Protein AF-A0A946IA79-F1 (afdb_monomer)

Secondary structure (DSSP, 8-state):
-HHHHHHHHTT---SPPTT--HHHHHHHHHTSTT-SSSPPPEEEEEETTEEEEE----HHHHHHHHHHHHT-

pLDDT: mean 80.09, std 11.68, range [46.25, 93.75]

Radius of gyration: 13.77 Å; Cα contacts (8 Å, |Δi|>4): 53; chains: 1; bounding box: 30×29×33 Å

Nearest PDB structures (foldseek):
  3zok-assembly2_D  TM=9.217E-01  e=6.165E-03  Actinidia chinensis
  6lla-assembly1_A  TM=8.311E-01  e=5.014E-03  Providencia alcalifaciens F90-2004
  6lk2-assembly2_B  TM=8.423E-01  e=5.755E-03  Providencia alcalifaciens F90-2004
  6lk2-assembly1_A  TM=8.398E-01  e=1.069E-02  Providencia alcalifaciens F90-2004

Solvent-accessible surface area (backbone atoms only — not comparable to full-atom values): 4592 Å² total; per-residue (Å²): 106,74,70,58,55,52,38,49,75,71,73,43,84,89,67,65,66,81,85,47,46,45,66,56,52,49,58,56,54,69,67,45,98,65,56,75,88,83,42,66,70,43,81,45,74,80,46,94,97,40,71,45,83,44,68,84,73,63,66,67,59,53,49,51,54,37,47,66,50,39,76,93

Foldseek 3Di:
DVVVVVCVVVVHDPADDAPQALVNVVVVQQPPPPDDPRFRWDFDDPDVVDTDIDRDDDPVVSNVVRHVRRVD

Mean predicted aligned error: 7.01 Å

Sequence (72 aa):
DRTRSLLLSVNLPVAPPQGMTADDFLKHMSVDKKVVGGKIRLVLLHALGCAKLVEDYPEEVLLQVLNEFSTI

Structure (mmCIF, N/CA/C/O backbone):
data_AF-A0A946IA79-F1
#
_entry.id   AF-A0A946IA79-F1
#
loop_
_atom_site.group_PDB
_atom_site.id
_atom_site.type_symbol
_atom_site.label_atom_id
_atom_site.label_alt_id
_atom_site.label_comp_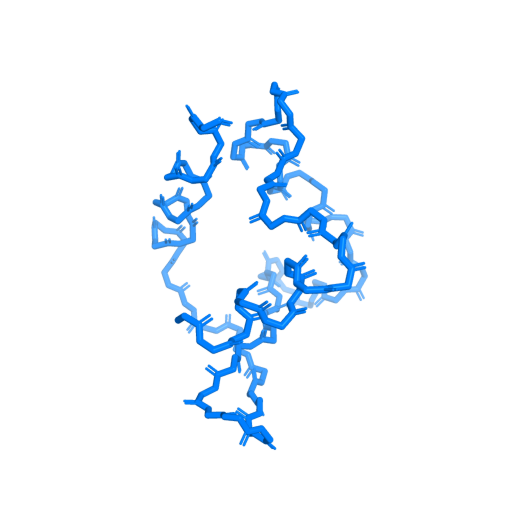id
_atom_site.label_asym_id
_atom_site.label_entity_id
_atom_site.label_seq_id
_atom_site.pdbx_PDB_ins_code
_atom_site.Cartn_x
_atom_site.Cartn_y
_atom_site.Cartn_z
_atom_site.occupancy
_atom_site.B_iso_or_equiv
_atom_site.auth_seq_id
_atom_site.auth_comp_id
_atom_site.auth_asym_id
_atom_site.auth_atom_id
_atom_site.pdbx_PDB_model_num
ATOM 1 N N . ASP A 1 1 ? 2.083 -0.158 -14.748 1.00 77.56 1 ASP A N 1
ATOM 2 C CA . ASP A 1 1 ? 1.583 -1.358 -15.471 1.00 77.56 1 ASP A CA 1
ATOM 3 C C . ASP A 1 1 ? 2.471 -2.591 -15.442 1.00 77.56 1 ASP A C 1
ATOM 5 O O . ASP A 1 1 ? 1.974 -3.630 -15.037 1.00 77.56 1 ASP A O 1
ATOM 9 N N . ARG A 1 2 ? 3.763 -2.528 -15.801 1.00 86.81 2 ARG A N 1
ATOM 10 C CA . ARG A 1 2 ? 4.627 -3.732 -15.905 1.00 86.81 2 ARG A CA 1
ATOM 11 C C . ARG A 1 2 ? 4.566 -4.679 -14.693 1.00 86.81 2 ARG A C 1
ATOM 13 O O . ARG A 1 2 ? 4.396 -5.879 -14.878 1.00 86.81 2 ARG A O 1
ATOM 20 N N . THR A 1 3 ? 4.656 -4.150 -13.469 1.00 86.81 3 THR A N 1
ATOM 21 C CA . THR A 1 3 ? 4.551 -4.953 -12.234 1.00 86.81 3 THR 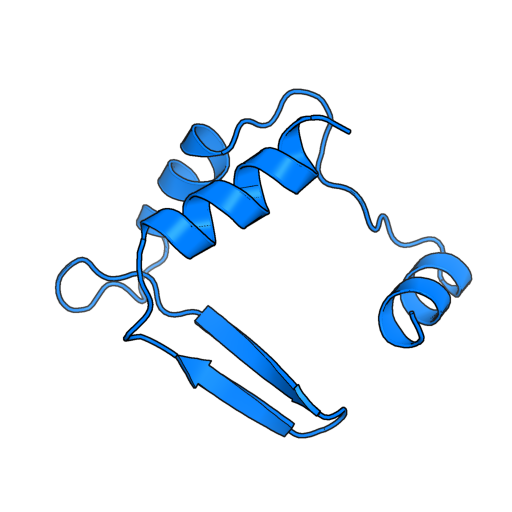A CA 1
ATOM 22 C C . THR A 1 3 ? 3.173 -5.598 -12.089 1.00 86.81 3 THR A C 1
ATOM 24 O O . THR A 1 3 ? 3.079 -6.780 -11.780 1.00 86.81 3 THR A O 1
ATOM 27 N N . ARG A 1 4 ? 2.100 -4.850 -12.376 1.00 86.88 4 ARG A N 1
ATOM 28 C CA . ARG A 1 4 ? 0.718 -5.344 -12.317 1.00 86.88 4 ARG A CA 1
ATOM 29 C C . ARG A 1 4 ? 0.490 -6.471 -13.323 1.00 86.88 4 ARG A C 1
ATOM 31 O O . ARG A 1 4 ? -0.058 -7.502 -12.958 1.00 86.88 4 ARG A O 1
ATOM 38 N N . SER A 1 5 ? 0.956 -6.303 -14.561 1.00 90.00 5 SER A N 1
ATOM 39 C CA . SER A 1 5 ? 0.855 -7.329 -15.606 1.00 90.00 5 SER A CA 1
ATOM 40 C C . SER A 1 5 ? 1.601 -8.609 -15.233 1.00 90.00 5 SER A C 1
ATOM 42 O O . SER A 1 5 ? 1.091 -9.696 -15.483 1.00 90.00 5 SER A O 1
ATOM 44 N N . LEU A 1 6 ? 2.773 -8.493 -14.599 1.00 89.56 6 LEU A N 1
ATOM 45 C CA . LEU A 1 6 ? 3.521 -9.655 -14.121 1.00 89.56 6 LEU A CA 1
ATOM 46 C C . LEU A 1 6 ? 2.746 -10.403 -13.030 1.00 89.56 6 LEU A C 1
ATOM 48 O O . LEU A 1 6 ? 2.577 -11.612 -13.143 1.00 89.56 6 LEU A O 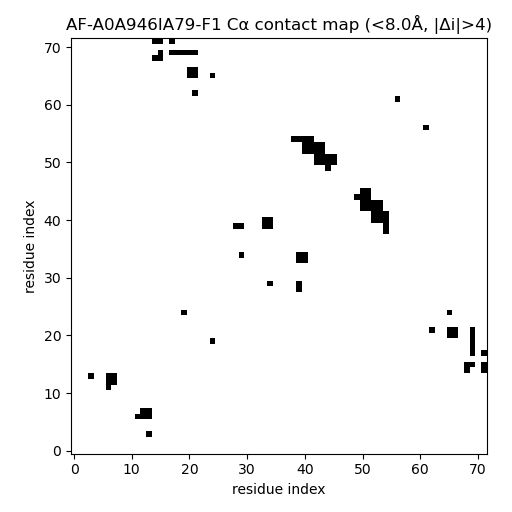1
ATOM 52 N N . LEU A 1 7 ? 2.224 -9.693 -12.026 1.00 89.56 7 LEU A N 1
ATOM 53 C CA . LEU A 1 7 ? 1.422 -10.299 -10.956 1.00 89.56 7 LEU A CA 1
ATOM 54 C C . LEU A 1 7 ? 0.176 -11.003 -11.515 1.00 89.56 7 LEU A C 1
ATOM 56 O O . LEU A 1 7 ? -0.087 -12.151 -11.167 1.00 89.56 7 LEU A O 1
ATOM 60 N N . LEU A 1 8 ? -0.528 -10.369 -12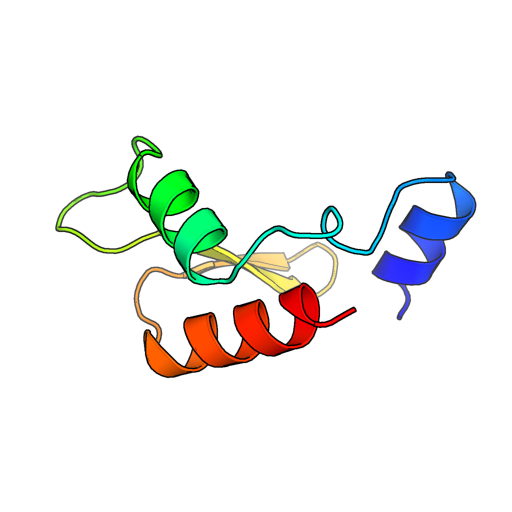.456 1.00 91.38 8 LEU A N 1
ATOM 61 C CA . LEU A 1 8 ? -1.679 -10.975 -13.129 1.00 91.38 8 LEU A CA 1
ATOM 62 C C . LEU A 1 8 ? -1.298 -12.214 -13.953 1.00 91.38 8 LEU A C 1
ATOM 64 O O . LEU A 1 8 ? -2.030 -13.197 -13.931 1.00 91.38 8 LEU A O 1
ATOM 68 N N . SER A 1 9 ? -0.146 -12.211 -14.634 1.00 91.88 9 SER A N 1
ATOM 69 C CA . SER A 1 9 ? 0.307 -13.375 -15.417 1.00 91.88 9 SER A CA 1
ATOM 70 C C . SER A 1 9 ? 0.607 -14.612 -14.566 1.00 91.88 9 SER A C 1
ATOM 72 O O . SER A 1 9 ? 0.557 -15.729 -15.075 1.00 91.88 9 SER A O 1
ATOM 74 N N . VAL A 1 10 ? 0.882 -14.421 -13.273 1.00 93.75 10 VAL A N 1
ATOM 75 C CA . VAL A 1 10 ? 1.084 -15.507 -12.305 1.00 93.75 10 VAL A CA 1
ATOM 76 C C . VAL A 1 10 ? -0.143 -15.729 -11.412 1.00 93.75 10 VAL A C 1
ATOM 78 O O . VAL A 1 10 ? -0.038 -16.385 -10.380 1.00 93.75 10 VAL A O 1
ATOM 81 N N . ASN A 1 11 ? -1.309 -15.203 -11.810 1.00 89.31 11 ASN A N 1
ATOM 82 C CA . ASN A 1 11 ? -2.586 -15.303 -11.093 1.00 89.31 11 ASN A CA 1
ATOM 83 C C . ASN A 1 11 ? -2.553 -14.759 -9.654 1.00 89.31 11 ASN A C 1
ATOM 85 O O . ASN A 1 11 ? -3.298 -15.229 -8.793 1.00 89.31 11 ASN A O 1
ATOM 89 N N . LEU A 1 12 ? -1.706 -13.764 -9.375 1.00 90.44 12 LEU A N 1
ATOM 90 C CA . LEU A 1 12 ? -1.705 -13.087 -8.082 1.00 90.44 12 LEU A CA 1
ATOM 91 C C . LEU A 1 12 ? -2.743 -11.955 -8.054 1.00 90.44 12 LEU A C 1
ATOM 93 O O . LEU A 1 12 ? -2.864 -11.205 -9.031 1.00 90.44 12 LEU A O 1
ATOM 97 N N . PRO A 1 13 ? -3.472 -11.791 -6.934 1.00 87.19 13 PRO A N 1
ATOM 98 C CA . PRO A 1 13 ? -4.408 -10.689 -6.770 1.00 87.19 13 PRO A CA 1
ATOM 99 C C . PRO A 1 13 ? -3.654 -9.355 -6.743 1.00 87.19 13 PRO A C 1
ATOM 101 O O . PRO A 1 13 ? -2.637 -9.206 -6.068 1.00 87.19 13 PRO A O 1
ATOM 104 N N . VAL A 1 14 ? -4.166 -8.377 -7.490 1.00 86.25 14 VAL A N 1
ATOM 105 C CA . VAL A 1 14 ? -3.619 -7.006 -7.567 1.00 86.25 14 VAL A CA 1
ATOM 106 C C . VAL A 1 14 ? -4.550 -5.961 -6.951 1.00 86.25 14 VAL A C 1
ATOM 108 O O . VAL A 1 14 ? -4.271 -4.770 -7.043 1.00 86.25 14 VAL A O 1
ATOM 111 N N . ALA A 1 15 ? -5.661 -6.408 -6.372 1.00 83.94 15 ALA A N 1
ATOM 112 C CA . ALA A 1 15 ? -6.630 -5.591 -5.658 1.00 83.94 15 ALA A CA 1
ATOM 113 C C . ALA A 1 15 ? -6.681 -6.043 -4.190 1.00 83.94 15 ALA A C 1
ATOM 115 O O . ALA A 1 15 ? -6.429 -7.225 -3.915 1.00 83.94 15 ALA A O 1
ATOM 116 N N . PRO A 1 16 ? -6.969 -5.127 -3.255 1.00 83.31 16 PRO A N 1
ATOM 117 C CA . PRO A 1 16 ? -7.171 -5.489 -1.860 1.00 83.31 16 PRO A CA 1
ATOM 118 C C . PRO A 1 16 ? -8.424 -6.368 -1.666 1.00 83.31 16 PRO A C 1
ATOM 120 O O . PRO A 1 16 ? -9.262 -6.467 -2.564 1.00 83.31 16 PRO A O 1
ATOM 123 N N . PRO A 1 17 ? -8.566 -7.029 -0.502 1.00 83.56 17 PRO A N 1
ATOM 124 C CA . PRO A 1 17 ? -9.768 -7.789 -0.171 1.00 83.56 17 PRO A CA 1
ATOM 125 C C . PRO A 1 17 ? -11.008 -6.888 -0.114 1.00 83.56 17 PRO A C 1
ATOM 127 O O . PRO A 1 17 ? -10.959 -5.801 0.463 1.00 83.56 17 PRO A O 1
ATOM 130 N N . GLN A 1 18 ? -12.135 -7.371 -0.647 1.00 78.69 18 GLN A N 1
ATOM 131 C CA . GLN A 1 18 ? -13.410 -6.654 -0.567 1.00 78.69 18 GLN A CA 1
ATOM 132 C C . GLN A 1 18 ? -13.817 -6.413 0.891 1.00 78.69 18 GLN A C 1
ATOM 134 O O . GLN A 1 18 ? -13.805 -7.333 1.711 1.00 78.69 18 GLN A O 1
ATOM 139 N N . GLY A 1 19 ? -14.207 -5.173 1.194 1.00 78.69 19 GLY A N 1
ATOM 140 C CA . GLY A 1 19 ? -14.666 -4.761 2.523 1.00 78.69 19 GLY A CA 1
ATOM 141 C C . GLY A 1 19 ? -13.562 -4.305 3.478 1.00 78.69 19 GLY A C 1
ATOM 142 O O . GLY A 1 19 ? -13.873 -3.977 4.619 1.00 78.69 19 GLY A O 1
ATOM 143 N N . MET A 1 20 ? -12.300 -4.261 3.039 1.00 82.38 20 MET A N 1
ATOM 144 C CA . MET A 1 20 ? -11.207 -3.708 3.837 1.00 82.38 20 MET A CA 1
ATOM 145 C C . MET A 1 20 ? -11.113 -2.190 3.645 1.00 82.38 20 MET A C 1
ATOM 147 O O . MET A 1 20 ? -10.902 -1.719 2.529 1.00 82.38 20 MET A O 1
ATOM 151 N N . THR A 1 21 ? -11.259 -1.423 4.727 1.00 84.88 21 THR A N 1
ATOM 152 C CA . THR A 1 21 ? -11.221 0.049 4.691 1.00 84.88 21 THR A CA 1
ATOM 153 C C . THR A 1 21 ? -9.806 0.596 4.883 1.00 84.88 21 THR A C 1
ATOM 155 O O . THR A 1 21 ? -8.925 -0.095 5.401 1.00 84.88 21 THR A O 1
ATOM 158 N N . ALA A 1 22 ? -9.570 1.858 4.504 1.00 83.50 22 ALA A N 1
ATOM 159 C CA . ALA A 1 22 ? -8.297 2.535 4.765 1.00 83.50 22 ALA A CA 1
ATOM 160 C C . ALA A 1 22 ? -7.916 2.526 6.261 1.00 83.50 22 ALA A C 1
ATOM 162 O O . ALA A 1 22 ? -6.746 2.324 6.591 1.00 83.50 22 ALA A O 1
ATOM 163 N N . ASP A 1 23 ? -8.897 2.657 7.159 1.00 82.62 23 ASP A N 1
ATOM 164 C CA . ASP A 1 23 ? -8.688 2.565 8.607 1.00 82.62 23 ASP A CA 1
ATOM 165 C C . ASP A 1 23 ? -8.238 1.164 9.043 1.00 82.62 23 ASP A C 1
ATOM 167 O O . ASP A 1 23 ? -7.352 1.034 9.892 1.00 82.62 23 ASP A O 1
ATOM 171 N N . ASP A 1 24 ? -8.780 0.103 8.433 1.00 83.06 24 ASP A N 1
ATOM 172 C CA . ASP A 1 24 ? -8.337 -1.270 8.695 1.00 83.06 24 ASP A CA 1
ATOM 173 C C . ASP A 1 24 ? -6.880 -1.467 8.259 1.00 83.06 24 ASP A C 1
ATOM 175 O O . ASP A 1 24 ? -6.075 -2.038 9.004 1.00 83.06 24 ASP A O 1
ATOM 179 N N . PHE A 1 25 ? -6.503 -0.940 7.087 1.00 82.75 25 PHE A N 1
ATOM 180 C CA . PHE A 1 25 ? -5.113 -0.949 6.623 1.00 82.75 25 PHE A CA 1
ATOM 181 C C . PHE A 1 25 ? -4.191 -0.237 7.608 1.00 82.75 25 PHE A C 1
ATOM 183 O O . PHE A 1 25 ? -3.191 -0.818 8.032 1.00 82.75 25 PHE A O 1
ATOM 190 N N . LEU A 1 26 ? -4.537 0.986 8.013 1.00 80.06 26 LEU A N 1
ATOM 191 C CA . LEU A 1 26 ? -3.737 1.759 8.959 1.00 80.06 26 LEU A CA 1
ATOM 192 C C . LEU A 1 26 ? -3.611 1.053 10.304 1.00 80.06 26 LEU A C 1
ATOM 194 O O . LEU A 1 26 ? -2.508 0.959 10.844 1.00 80.06 26 LEU A O 1
ATOM 198 N N . LYS A 1 27 ? -4.703 0.492 10.826 1.00 80.25 27 LYS A N 1
ATOM 199 C CA . LYS A 1 27 ? -4.696 -0.253 12.085 1.00 80.25 27 LYS A CA 1
ATOM 200 C C . LYS A 1 27 ? -3.748 -1.446 12.021 1.00 80.25 27 LYS A C 1
ATOM 202 O O . LYS A 1 27 ? -2.981 -1.653 12.956 1.00 80.25 27 LYS A O 1
ATOM 207 N N . HIS A 1 28 ? -3.752 -2.203 10.925 1.00 80.25 28 HIS A N 1
ATOM 208 C CA . HIS A 1 28 ? -2.836 -3.331 10.749 1.00 80.25 28 HIS A CA 1
ATOM 209 C C . HIS A 1 28 ? -1.382 -2.892 10.540 1.00 80.25 28 HIS A C 1
ATOM 211 O O . HIS A 1 28 ? -0.480 -3.479 11.135 1.00 80.25 28 HIS A O 1
ATOM 217 N N . MET A 1 29 ? -1.145 -1.838 9.756 1.00 77.19 29 MET A N 1
ATOM 218 C CA . MET A 1 29 ? 0.198 -1.292 9.524 1.00 77.19 29 MET A CA 1
ATOM 219 C C . MET A 1 29 ? 0.814 -0.687 10.795 1.00 77.19 29 MET A C 1
ATOM 221 O O . MET A 1 29 ? 2.024 -0.770 10.989 1.00 77.19 29 MET A O 1
ATOM 225 N N . SER A 1 30 ? -0.011 -0.134 11.689 1.00 67.25 30 SER A N 1
ATOM 226 C CA . SER A 1 30 ? 0.413 0.458 12.969 1.00 67.25 30 SER A CA 1
ATOM 227 C C . SER A 1 30 ? 0.919 -0.571 13.985 1.00 67.25 30 SER A C 1
ATOM 229 O O . SER A 1 30 ? 1.651 -0.218 14.907 1.00 67.25 30 SER A O 1
ATOM 231 N N . VAL A 1 31 ? 0.530 -1.843 13.836 1.00 59.12 31 VAL A N 1
ATOM 232 C CA . VAL A 1 31 ? 0.938 -2.943 14.729 1.00 59.12 31 VAL A CA 1
ATOM 233 C C . VAL A 1 31 ? 2.284 -3.551 14.296 1.00 59.12 31 VAL A C 1
ATOM 235 O O . VAL A 1 31 ? 2.905 -4.286 15.066 1.00 59.12 31 VAL A O 1
ATOM 238 N N . ASP A 1 32 ? 2.785 -3.224 13.097 1.00 60.47 32 ASP A N 1
ATOM 239 C CA . ASP A 1 32 ? 4.073 -3.728 12.620 1.00 60.47 32 ASP A CA 1
ATOM 240 C C . ASP A 1 32 ? 5.240 -3.122 13.422 1.00 60.47 32 ASP A C 1
ATOM 242 O O . ASP A 1 32 ? 5.362 -1.909 13.613 1.00 60.47 32 ASP A O 1
ATOM 246 N N . LYS A 1 33 ? 6.147 -3.983 13.896 1.00 52.91 33 LYS A N 1
ATOM 247 C CA . LYS A 1 33 ? 7.255 -3.677 14.826 1.00 52.91 33 LYS A CA 1
ATOM 248 C C . LYS A 1 33 ? 8.397 -2.854 14.188 1.00 52.91 33 LYS A C 1
ATOM 250 O O . LYS A 1 33 ? 9.563 -2.995 14.554 1.00 52.91 33 LYS A O 1
ATOM 255 N N . LYS A 1 34 ? 8.082 -1.988 13.223 1.00 50.47 34 LYS A N 1
ATOM 256 C CA . LYS A 1 34 ? 8.972 -0.972 12.642 1.00 50.47 34 LYS A CA 1
ATOM 257 C C . LYS A 1 34 ? 8.600 0.451 13.054 1.00 50.47 34 LYS A C 1
ATOM 259 O O . LYS A 1 34 ? 9.283 1.382 12.642 1.00 50.47 34 LYS A O 1
ATOM 264 N N . VAL A 1 35 ? 7.608 0.648 13.914 1.00 51.56 35 VAL A N 1
ATOM 265 C CA . VAL A 1 35 ? 7.299 1.960 14.491 1.00 51.56 35 VAL A CA 1
ATOM 266 C C . VAL A 1 35 ? 8.374 2.346 15.518 1.00 51.56 35 VAL A C 1
ATOM 268 O O . VAL A 1 35 ? 8.322 1.957 16.680 1.00 51.56 35 VAL A O 1
ATOM 271 N N . VAL A 1 36 ? 9.380 3.115 15.098 1.00 46.25 36 VAL A N 1
ATOM 272 C CA . VAL A 1 36 ? 10.217 3.896 16.022 1.00 46.25 36 VAL A CA 1
ATOM 273 C C . VAL A 1 36 ? 9.680 5.321 15.945 1.00 46.25 36 VAL A C 1
ATOM 275 O O . VAL A 1 36 ? 9.872 5.992 14.941 1.00 46.25 36 VAL A O 1
ATOM 278 N N . GLY A 1 37 ? 8.937 5.756 16.966 1.00 53.44 37 GLY A N 1
ATOM 279 C CA . GLY A 1 37 ? 8.426 7.132 17.056 1.00 53.44 37 GLY A CA 1
ATOM 280 C C . GLY A 1 37 ? 7.056 7.410 16.418 1.00 53.44 37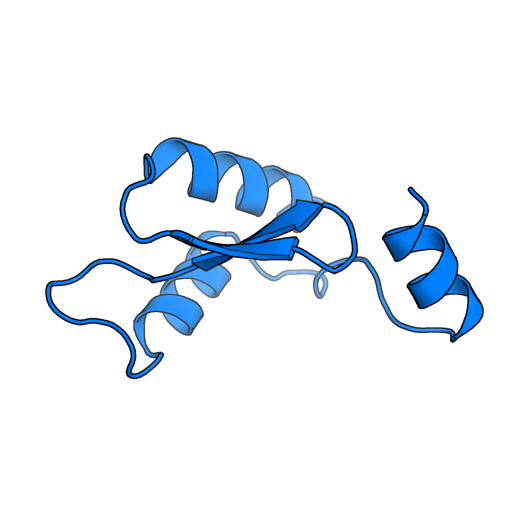 GLY A C 1
ATOM 281 O O . GLY A 1 37 ? 6.757 8.563 16.137 1.00 53.44 37 GLY A O 1
ATOM 282 N N . GLY A 1 38 ? 6.216 6.395 16.191 1.00 60.97 38 GLY A N 1
ATOM 283 C CA . GLY A 1 38 ? 4.817 6.587 15.763 1.00 60.97 38 GLY A CA 1
ATOM 284 C C . GLY A 1 38 ? 4.583 6.694 14.251 1.00 60.97 38 GLY A C 1
ATOM 285 O O . GLY A 1 38 ? 3.433 6.772 13.837 1.00 60.97 38 GLY A O 1
ATOM 286 N N . LYS A 1 39 ? 5.634 6.656 13.420 1.00 64.38 39 LYS A N 1
ATOM 287 C CA . LYS A 1 39 ? 5.516 6.703 11.953 1.00 64.38 39 LYS A CA 1
ATOM 288 C C . LYS A 1 39 ? 5.697 5.317 11.323 1.00 64.38 39 LYS A C 1
ATOM 290 O O . LYS A 1 39 ? 6.637 4.591 11.656 1.00 64.38 39 LYS A O 1
ATOM 295 N N . ILE A 1 40 ? 4.793 4.956 10.411 1.00 75.00 40 ILE A N 1
ATOM 296 C CA . ILE A 1 40 ? 4.898 3.750 9.580 1.00 75.00 40 ILE A CA 1
ATOM 297 C C . ILE A 1 40 ? 6.049 3.961 8.586 1.00 75.00 40 ILE A C 1
ATOM 299 O O . ILE A 1 40 ? 6.193 5.031 8.002 1.00 75.00 40 ILE A O 1
ATOM 303 N N . ARG A 1 41 ? 6.894 2.944 8.391 1.00 79.69 41 ARG A N 1
ATOM 304 C CA . ARG A 1 41 ? 7.954 2.991 7.375 1.00 79.69 41 ARG A CA 1
ATOM 305 C C . ARG A 1 41 ? 7.497 2.252 6.137 1.00 79.69 41 ARG A C 1
ATOM 307 O O . ARG A 1 41 ? 7.178 1.065 6.212 1.00 79.69 41 ARG A O 1
ATOM 314 N N . LEU A 1 42 ? 7.549 2.920 4.997 1.00 84.88 42 LEU A N 1
ATOM 315 C CA . LEU A 1 42 ? 7.162 2.346 3.719 1.00 84.88 42 LEU A CA 1
ATOM 316 C C . LEU A 1 42 ? 8.403 1.978 2.913 1.00 84.88 42 LEU A C 1
ATOM 318 O O . LEU A 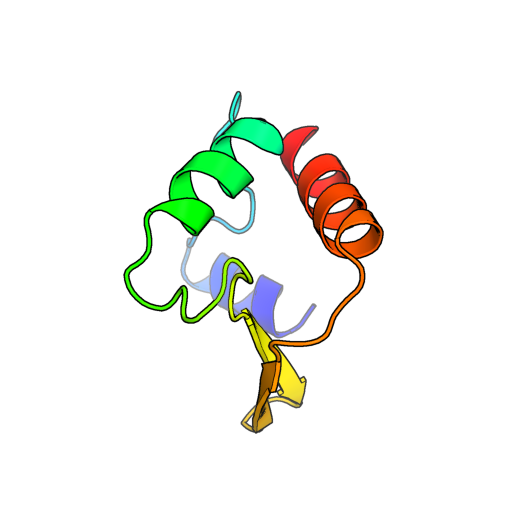1 42 ? 9.382 2.720 2.864 1.00 84.88 42 LEU A O 1
ATOM 322 N N . VAL A 1 43 ? 8.361 0.827 2.247 1.00 87.44 43 VAL A N 1
ATOM 323 C CA . VAL A 1 43 ? 9.327 0.497 1.197 1.00 87.44 43 VAL A CA 1
ATOM 324 C C . VAL A 1 43 ? 8.686 0.885 -0.126 1.00 87.44 43 VAL A C 1
ATOM 326 O O . VAL A 1 43 ? 7.768 0.213 -0.590 1.00 87.44 43 VAL A O 1
ATOM 329 N N . LEU A 1 44 ? 9.151 1.982 -0.720 1.00 89.19 44 LEU A N 1
ATOM 330 C CA . LEU A 1 44 ? 8.623 2.499 -1.979 1.00 89.19 44 LEU A CA 1
ATOM 331 C C . LEU A 1 44 ? 9.579 2.183 -3.125 1.00 89.19 44 LEU A C 1
ATOM 333 O O . LEU A 1 44 ? 10.799 2.339 -3.017 1.00 89.19 44 LEU A O 1
ATOM 337 N N . LEU A 1 45 ? 9.017 1.741 -4.245 1.00 89.44 45 LEU A N 1
ATOM 338 C CA . LEU A 1 45 ? 9.777 1.442 -5.448 1.00 89.44 45 LEU A CA 1
ATOM 339 C C . LEU A 1 45 ? 9.959 2.724 -6.270 1.00 89.44 45 LEU A C 1
ATOM 341 O O . LEU A 1 45 ? 8.997 3.247 -6.821 1.00 89.44 45 LEU A O 1
ATOM 345 N N . HIS A 1 46 ? 11.192 3.219 -6.372 1.00 86.06 46 HIS A N 1
ATOM 346 C CA . HIS A 1 46 ? 11.526 4.377 -7.211 1.00 86.06 46 HIS A CA 1
ATOM 347 C C . HIS A 1 46 ? 11.708 3.968 -8.679 1.00 86.06 46 HIS A C 1
ATOM 349 O O . HIS A 1 46 ? 11.297 4.673 -9.595 1.00 86.06 46 HIS A O 1
ATOM 355 N N . ALA A 1 47 ? 12.327 2.808 -8.905 1.00 85.62 47 ALA A N 1
ATOM 356 C CA . ALA A 1 47 ? 12.440 2.165 -10.209 1.00 85.62 47 ALA A CA 1
ATOM 357 C C . ALA A 1 47 ? 12.546 0.647 -10.019 1.00 85.62 47 ALA A C 1
ATOM 359 O O . ALA A 1 47 ? 12.844 0.178 -8.922 1.00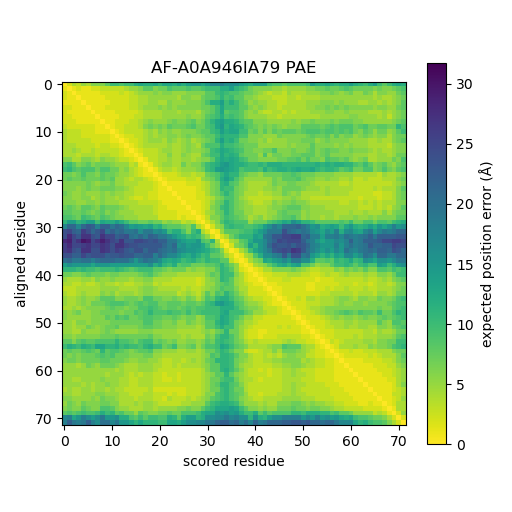 85.62 47 ALA A O 1
ATOM 360 N N . LEU A 1 48 ? 12.332 -0.140 -11.075 1.00 82.19 48 LEU A N 1
ATOM 361 C CA . LEU A 1 48 ? 12.554 -1.589 -11.009 1.00 82.19 48 LEU A CA 1
ATOM 362 C C . LEU A 1 48 ? 14.006 -1.873 -10.591 1.00 82.19 48 LEU A C 1
ATOM 364 O O . LEU A 1 48 ? 14.935 -1.397 -11.236 1.00 82.19 48 LEU A O 1
ATOM 368 N N . GLY A 1 49 ? 14.186 -2.619 -9.499 1.00 86.44 49 GLY A N 1
ATOM 369 C CA . GLY A 1 49 ? 15.499 -2.876 -8.891 1.00 86.44 49 GLY A CA 1
ATOM 370 C C . GLY A 1 49 ? 15.986 -1.804 -7.905 1.00 86.44 49 GLY A C 1
ATOM 371 O O . GLY A 1 49 ? 16.976 -2.030 -7.219 1.00 86.44 49 GLY A O 1
ATOM 372 N N . CYS A 1 50 ? 15.273 -0.680 -7.769 1.00 87.94 50 CYS A N 1
ATOM 373 C CA . CYS A 1 50 ? 15.601 0.417 -6.857 1.00 87.94 50 CYS A CA 1
ATOM 374 C C . CYS A 1 50 ? 14.425 0.720 -5.921 1.00 87.94 50 CYS A C 1
ATOM 376 O O . CYS A 1 50 ? 13.504 1.464 -6.274 1.00 87.94 50 CYS A O 1
ATOM 378 N N . ALA A 1 51 ? 14.485 0.185 -4.703 1.00 90.50 51 ALA A N 1
ATOM 379 C CA . ALA A 1 51 ? 13.562 0.515 -3.622 1.00 90.50 51 ALA A CA 1
ATOM 380 C C . ALA A 1 51 ? 14.238 1.425 -2.588 1.00 90.50 51 ALA A C 1
ATOM 382 O O . ALA A 1 51 ? 15.444 1.332 -2.359 1.00 90.50 51 ALA A O 1
ATOM 383 N N . LYS A 1 52 ? 13.459 2.307 -1.963 1.00 88.69 52 LYS A N 1
ATOM 384 C CA . LYS A 1 52 ? 13.903 3.179 -0.871 1.00 88.69 52 LYS A CA 1
ATOM 385 C C . LYS A 1 52 ? 12.997 2.989 0.338 1.00 88.69 52 LYS A C 1
ATOM 387 O O . LYS A 1 52 ? 11.794 2.786 0.188 1.00 88.69 52 LYS A O 1
ATOM 392 N N . LEU A 1 53 ? 13.589 3.068 1.527 1.00 86.94 53 LEU A N 1
ATOM 393 C CA . LEU A 1 53 ? 12.841 3.167 2.773 1.00 86.94 53 LEU A CA 1
ATOM 394 C C . LEU A 1 53 ? 12.442 4.630 2.970 1.00 86.94 53 LEU A C 1
ATOM 396 O O . LEU A 1 53 ? 13.301 5.510 2.930 1.00 86.94 53 LEU A O 1
ATOM 400 N N . VAL A 1 54 ? 11.150 4.879 3.140 1.00 85.94 54 VAL A N 1
ATOM 401 C CA . VAL A 1 54 ? 10.581 6.213 3.306 1.00 85.94 54 VAL A CA 1
ATOM 402 C C . VAL A 1 54 ? 9.814 6.240 4.619 1.00 85.94 54 VAL A C 1
ATOM 404 O O . VAL A 1 54 ? 8.911 5.437 4.844 1.00 85.94 54 VAL A O 1
ATOM 407 N N . GLU A 1 55 ? 10.213 7.157 5.493 1.00 81.94 55 GLU A N 1
ATOM 408 C CA . GLU A 1 55 ? 9.602 7.372 6.813 1.00 81.94 55 GLU A CA 1
ATOM 409 C C . GLU A 1 55 ? 8.988 8.780 6.929 1.00 81.94 55 GLU A C 1
ATOM 411 O O . GLU A 1 55 ? 8.250 9.064 7.871 1.00 81.94 55 GLU A O 1
ATOM 416 N N . ASP A 1 56 ? 9.287 9.662 5.968 1.00 80.38 56 ASP A N 1
ATOM 417 C CA . ASP A 1 56 ? 8.802 11.038 5.917 1.00 80.38 56 ASP A CA 1
ATOM 418 C C . ASP A 1 56 ? 7.908 11.225 4.691 1.00 80.38 56 ASP A C 1
ATOM 420 O O . ASP A 1 56 ? 8.374 11.413 3.566 1.00 80.38 56 ASP A O 1
ATOM 424 N N . TYR A 1 57 ? 6.608 11.072 4.909 1.00 82.44 57 TYR A N 1
ATOM 425 C CA . TYR A 1 57 ? 5.576 11.290 3.908 1.00 82.44 57 TYR A CA 1
ATOM 426 C C . TYR A 1 57 ? 4.328 11.882 4.576 1.00 82.44 57 TYR A C 1
ATOM 428 O O . TYR A 1 57 ? 4.095 11.628 5.763 1.00 82.44 57 TYR A O 1
ATOM 436 N N . PRO A 1 58 ? 3.512 12.662 3.845 1.00 84.19 58 PRO A N 1
ATOM 437 C CA . PRO A 1 58 ? 2.263 13.179 4.384 1.00 84.19 58 PRO A CA 1
ATOM 438 C C . PRO A 1 58 ? 1.266 12.037 4.595 1.00 84.19 58 PRO A C 1
ATOM 440 O O . PRO A 1 58 ? 1.001 11.258 3.676 1.00 84.19 58 PRO A O 1
ATOM 443 N N . GLU A 1 59 ? 0.684 11.956 5.789 1.00 81.56 59 GLU A N 1
ATOM 444 C CA . GLU A 1 59 ? -0.319 10.940 6.131 1.00 81.56 59 GLU A CA 1
ATOM 445 C C . GLU A 1 59 ? -1.557 11.025 5.224 1.00 81.56 59 GLU A C 1
ATOM 447 O O . GLU A 1 59 ? -2.098 10.007 4.800 1.00 81.56 59 GLU A O 1
ATOM 452 N N . GLU A 1 60 ? -1.932 12.240 4.824 1.00 85.94 60 GLU A N 1
ATOM 453 C CA . GLU A 1 60 ? -3.023 12.518 3.885 1.00 85.94 60 GLU A CA 1
ATOM 454 C C . GLU A 1 60 ? -2.834 11.811 2.536 1.00 85.94 60 GLU A C 1
ATOM 456 O O . GLU A 1 60 ? -3.789 11.277 1.977 1.00 85.94 60 GLU A O 1
ATOM 461 N N . VAL A 1 61 ? -1.597 11.755 2.026 1.00 88.25 61 VAL A N 1
ATOM 462 C CA . VAL A 1 61 ? -1.286 11.089 0.751 1.00 88.25 61 VAL A CA 1
ATOM 463 C C . VAL A 1 61 ? -1.429 9.576 0.894 1.00 88.25 61 VAL A C 1
ATOM 465 O O . VAL A 1 61 ? -1.971 8.922 0.005 1.00 88.25 61 VAL A O 1
ATOM 468 N N . LEU A 1 62 ? -0.989 9.010 2.023 1.00 86.56 62 LEU A N 1
ATOM 469 C CA . LEU A 1 62 ? -1.185 7.588 2.305 1.00 86.56 62 LEU A CA 1
ATOM 470 C C . LEU A 1 62 ? -2.680 7.249 2.376 1.00 86.56 62 LEU A C 1
ATOM 472 O O . LEU A 1 62 ? -3.120 6.299 1.732 1.00 86.56 62 LEU A O 1
ATOM 476 N N . LEU A 1 63 ? -3.462 8.046 3.106 1.00 85.50 63 LEU A N 1
ATOM 477 C CA . LEU A 1 63 ? -4.911 7.880 3.222 1.00 85.50 63 LEU A CA 1
ATOM 478 C C . LEU A 1 63 ? -5.621 7.970 1.868 1.00 85.50 63 LEU A C 1
ATOM 480 O O . LEU A 1 63 ? -6.494 7.155 1.585 1.00 85.50 63 LEU A O 1
ATOM 484 N N . GLN A 1 64 ? -5.246 8.928 1.017 1.00 88.94 64 GLN A N 1
ATOM 485 C CA . GLN A 1 64 ? -5.804 9.054 -0.333 1.00 88.94 64 GLN A CA 1
ATOM 486 C C . GLN A 1 64 ? -5.573 7.790 -1.161 1.00 88.94 64 GLN A C 1
ATOM 488 O O . GLN A 1 64 ? -6.524 7.259 -1.731 1.00 88.94 64 GLN A O 1
ATOM 493 N N . VAL A 1 65 ? -4.339 7.276 -1.169 1.00 88.75 65 VAL A N 1
ATOM 494 C CA . VAL A 1 65 ? -4.005 6.041 -1.890 1.00 88.75 65 VAL A CA 1
ATOM 495 C C . VAL A 1 65 ? -4.798 4.862 -1.328 1.00 88.75 65 VAL A C 1
ATOM 497 O O . VAL A 1 65 ? -5.409 4.119 -2.088 1.00 88.75 65 VAL A O 1
ATOM 500 N N . LEU A 1 66 ? -4.850 4.690 -0.005 1.00 86.94 66 LEU A N 1
ATOM 501 C CA . LEU A 1 66 ? -5.601 3.588 0.602 1.00 86.94 66 LEU A CA 1
ATOM 502 C C . LEU A 1 66 ? -7.099 3.646 0.260 1.00 86.94 66 LEU A C 1
ATOM 504 O O . LEU A 1 66 ? -7.677 2.612 -0.065 1.00 86.94 66 LEU A O 1
ATOM 508 N N . ASN A 1 67 ? -7.701 4.839 0.266 1.00 86.00 67 ASN A N 1
ATOM 509 C CA . ASN A 1 67 ? -9.108 5.039 -0.094 1.00 86.00 67 ASN A CA 1
ATOM 510 C C . ASN A 1 67 ? -9.400 4.754 -1.577 1.00 86.00 67 ASN A C 1
ATOM 512 O O . ASN A 1 67 ? -10.461 4.218 -1.912 1.00 86.00 67 ASN A O 1
ATOM 516 N N . GLU A 1 68 ? -8.465 5.089 -2.471 1.00 86.00 68 GLU A N 1
ATOM 517 C CA . GLU A 1 68 ? -8.573 4.772 -3.900 1.00 86.00 68 GLU A CA 1
ATOM 518 C C . GLU A 1 68 ? -8.648 3.256 -4.123 1.00 86.00 68 GLU A C 1
ATOM 520 O O . GLU A 1 68 ? -9.451 2.786 -4.928 1.00 86.00 68 GLU A O 1
ATOM 525 N N . PHE A 1 69 ? -7.870 2.478 -3.364 1.00 80.12 69 PHE A N 1
ATOM 526 C CA . PHE A 1 69 ? -7.846 1.021 -3.490 1.00 80.12 69 PHE A CA 1
ATOM 527 C C . PHE A 1 69 ? -8.938 0.305 -2.682 1.00 80.12 69 PHE A C 1
ATOM 529 O O . PHE A 1 69 ? -9.356 -0.770 -3.099 1.00 80.12 69 PHE A O 1
ATOM 536 N N . SER A 1 70 ? -9.436 0.865 -1.573 1.00 69.25 70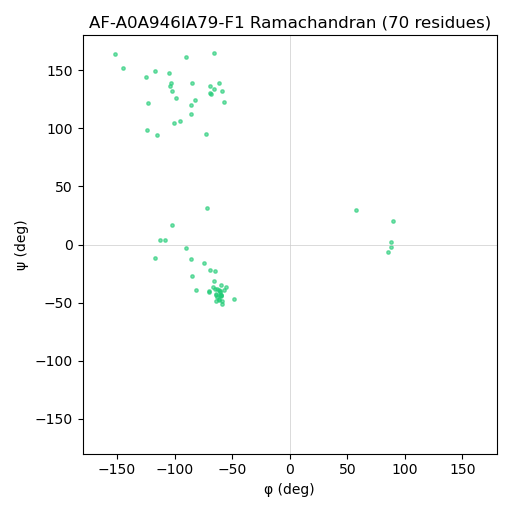 SER A N 1
ATOM 537 C CA . SER A 1 70 ? -10.481 0.228 -0.746 1.00 69.25 70 SER A CA 1
ATOM 538 C C . SER A 1 70 ? -11.885 0.264 -1.358 1.00 69.25 70 SER A C 1
ATOM 540 O O . SER A 1 70 ? -12.776 -0.439 -0.892 1.00 69.25 70 SER A O 1
ATOM 542 N N . THR A 1 71 ? -12.108 1.111 -2.365 1.00 57.53 71 THR A N 1
ATOM 543 C CA . THR A 1 71 ? -13.430 1.316 -2.987 1.00 57.53 71 THR A CA 1
ATOM 544 C C . THR A 1 71 ? -13.686 0.364 -4.172 1.00 57.53 71 THR A C 1
ATOM 546 O O . THR A 1 71 ? -14.769 0.387 -4.755 1.00 57.53 71 THR A O 1
ATOM 549 N N . ILE A 1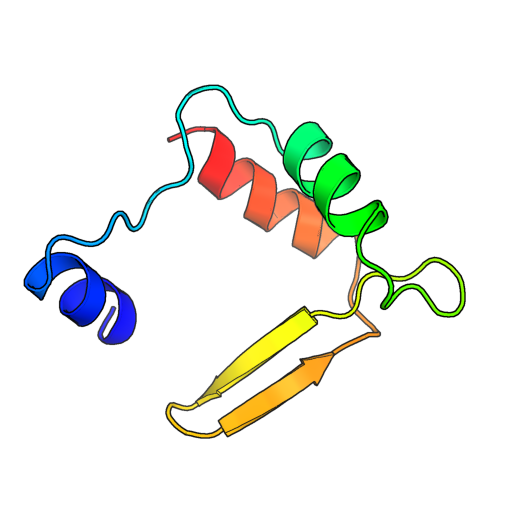 72 ? -12.702 -0.469 -4.538 1.00 50.75 72 ILE A N 1
ATOM 550 C CA . ILE A 1 72 ? -12.726 -1.355 -5.719 1.00 50.75 72 ILE A CA 1
ATOM 551 C C . ILE A 1 72 ? -13.091 -2.792 -5.334 1.00 50.75 72 ILE A C 1
ATOM 553 O O . ILE A 1 72 ? -12.571 -3.287 -4.311 1.00 50.75 72 ILE A O 1
#